Protein AF-A0A5W0WQF1-F1 (afdb_monomer_lite)

Radius of gyration: 16.76 Å; chains: 1; bounding box: 36×24×62 Å

pLDDT: mean 84.96, std 12.38, range [36.88, 96.56]

Foldseek 3Di:
DDLVVLVVCLVVLVLQVNLQSLLVVLVVLLVVLCVLVVQDDDPPDAQLRSVVSCCVVVLDPCVCSVVSVVLSCSSVDRPDDDDDPDDDPVVVVVVSVVSSVVSVVSNVSSVVVSVVSVVSSCVVVDDD

Secondary structure (DSSP, 8-state):
---HHHHHHHHTT-HHHHHHHHHHHHHHHHHHHHHHHT----TT--HHHHHHHHHHTTSS-GGGHHHHHHHHHHHTS--SPPPPTT--HHHHHHHHHHHHHHHHHHHHHHHHHHHHHHHHHHHTT---

Structure (mmCIF, N/CA/C/O backbone):
data_AF-A0A5W0WQF1-F1
#
_entry.id   AF-A0A5W0WQF1-F1
#
loop_
_atom_site.group_PDB
_atom_site.id
_atom_site.type_symbol
_atom_site.label_atom_id
_atom_site.label_alt_id
_atom_site.label_comp_id
_atom_site.label_asym_id
_atom_site.label_entity_id
_atom_site.label_seq_id
_atom_site.pdbx_PDB_ins_code
_atom_site.Cartn_x
_atom_site.Cartn_y
_atom_site.Cartn_z
_atom_site.occupancy
_atom_site.B_iso_or_equiv
_atom_site.auth_seq_id
_atom_site.auth_comp_id
_atom_site.auth_asym_id
_atom_site.auth_atom_id
_atom_site.pdbx_PDB_model_num
ATOM 1 N N . TYR A 1 1 ? 5.884 -8.210 8.061 1.00 63.34 1 TYR A N 1
ATOM 2 C CA . TYR A 1 1 ? 5.605 -7.690 6.706 1.00 63.34 1 TYR A CA 1
ATOM 3 C C . TYR A 1 1 ? 6.956 -7.580 6.040 1.00 63.34 1 TYR A C 1
ATOM 5 O O . TYR A 1 1 ? 7.859 -7.070 6.690 1.00 63.34 1 TYR A O 1
ATOM 13 N N . ASP A 1 2 ? 7.114 -8.156 4.852 1.00 79.69 2 ASP A N 1
ATOM 14 C CA . ASP A 1 2 ? 8.413 -8.301 4.195 1.00 79.69 2 ASP A CA 1
ATOM 15 C C . ASP A 1 2 ? 8.337 -7.706 2.781 1.00 79.69 2 ASP A C 1
ATOM 17 O O . ASP A 1 2 ? 7.477 -8.104 2.001 1.00 79.69 2 ASP A O 1
ATOM 21 N N . LEU A 1 3 ? 9.187 -6.717 2.491 1.00 87.56 3 LEU A N 1
ATOM 22 C CA . LEU A 1 3 ? 9.328 -6.080 1.176 1.00 87.56 3 LEU A CA 1
ATOM 23 C C . LEU A 1 3 ? 10.574 -6.588 0.423 1.00 87.56 3 LEU A C 1
ATOM 25 O O . LEU A 1 3 ? 10.940 -6.017 -0.603 1.00 87.56 3 LEU A O 1
ATOM 29 N N . MET A 1 4 ? 11.224 -7.660 0.889 1.00 85.50 4 MET A N 1
ATOM 30 C CA . MET A 1 4 ? 12.433 -8.216 0.272 1.00 85.50 4 MET A CA 1
ATOM 31 C C . MET A 1 4 ? 12.239 -8.572 -1.204 1.00 85.50 4 MET A C 1
ATOM 33 O O . MET A 1 4 ? 13.157 -8.393 -2.002 1.00 85.50 4 MET A O 1
ATOM 37 N N . GLU A 1 5 ? 11.048 -9.020 -1.606 1.00 82.12 5 GLU A N 1
ATOM 38 C CA . GLU A 1 5 ? 10.753 -9.265 -3.021 1.00 82.12 5 GLU A CA 1
ATOM 39 C C . GLU A 1 5 ? 10.753 -7.966 -3.835 1.00 82.12 5 GLU A C 1
ATOM 41 O O . GLU A 1 5 ? 11.417 -7.904 -4.869 1.00 82.12 5 GLU A O 1
ATOM 46 N N . ALA A 1 6 ? 10.115 -6.898 -3.345 1.00 76.62 6 ALA A N 1
ATOM 47 C CA . ALA A 1 6 ? 10.154 -5.583 -3.986 1.00 76.62 6 ALA A CA 1
ATOM 48 C C . ALA A 1 6 ? 11.591 -5.033 -4.070 1.00 76.62 6 ALA A C 1
ATOM 50 O O . ALA A 1 6 ? 11.990 -4.498 -5.104 1.00 76.62 6 ALA A O 1
ATOM 51 N N . TYR A 1 7 ? 12.397 -5.228 -3.022 1.00 78.88 7 TYR A N 1
ATOM 52 C CA . TYR A 1 7 ? 13.814 -4.860 -3.016 1.00 78.88 7 TYR A CA 1
ATOM 53 C C . TYR A 1 7 ? 14.621 -5.634 -4.070 1.00 78.88 7 TYR A C 1
ATOM 55 O O . TYR A 1 7 ? 15.373 -5.045 -4.845 1.00 78.88 7 TYR A 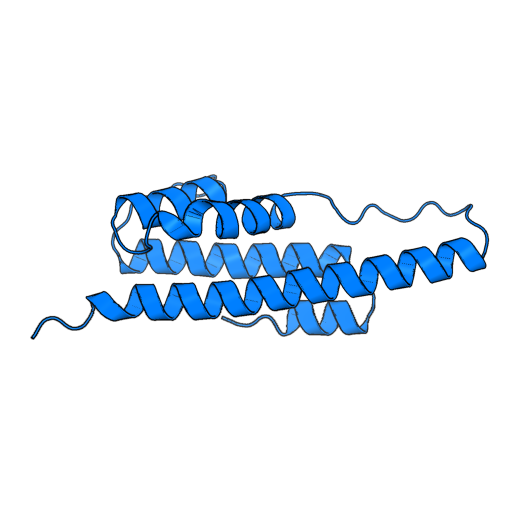O 1
ATOM 63 N N . ASN A 1 8 ? 14.422 -6.949 -4.174 1.00 80.31 8 ASN A N 1
ATOM 64 C CA . ASN A 1 8 ? 15.082 -7.760 -5.198 1.00 80.31 8 ASN A CA 1
ATOM 65 C C . ASN A 1 8 ? 14.698 -7.305 -6.618 1.00 80.31 8 ASN A C 1
ATOM 67 O O . ASN A 1 8 ? 15.550 -7.273 -7.504 1.00 80.31 8 ASN A O 1
ATOM 71 N N . ARG A 1 9 ? 13.436 -6.912 -6.839 1.00 80.19 9 ARG A N 1
ATOM 72 C CA . ARG A 1 9 ? 12.967 -6.373 -8.129 1.00 80.19 9 ARG A CA 1
ATOM 73 C C . ARG A 1 9 ? 13.605 -5.029 -8.471 1.00 80.19 9 ARG A C 1
ATOM 75 O O . ARG A 1 9 ? 13.955 -4.827 -9.632 1.00 80.19 9 ARG A O 1
ATOM 82 N N . LEU A 1 10 ? 13.828 -4.160 -7.480 1.00 77.75 10 LEU A N 1
ATOM 83 C CA . LEU A 1 10 ? 14.592 -2.920 -7.665 1.00 77.75 10 LEU A CA 1
ATOM 84 C C . LEU A 1 10 ? 16.002 -3.215 -8.179 1.00 77.75 10 LEU A C 1
ATOM 86 O O . LEU A 1 10 ? 16.414 -2.643 -9.182 1.00 77.75 10 LEU A O 1
ATOM 90 N N . MET A 1 11 ? 16.702 -4.166 -7.553 1.00 78.19 11 MET A N 1
ATOM 91 C CA . MET A 1 11 ? 18.062 -4.550 -7.954 1.00 78.19 11 MET A CA 1
ATOM 92 C C . MET A 1 11 ? 18.141 -5.121 -9.380 1.00 78.19 11 MET A C 1
ATOM 94 O O . MET A 1 11 ? 19.197 -5.071 -10.007 1.00 78.19 11 MET A O 1
ATOM 98 N N . LEU A 1 12 ? 17.032 -5.657 -9.900 1.00 81.38 12 LEU A N 1
ATOM 99 C CA . LEU A 1 12 ? 16.917 -6.205 -11.254 1.00 81.38 12 LEU A CA 1
ATOM 100 C C . LEU A 1 12 ? 16.343 -5.208 -12.277 1.00 81.38 12 LEU A C 1
ATOM 102 O O . LEU A 1 12 ? 16.135 -5.585 -13.429 1.00 81.38 12 LEU A O 1
ATOM 106 N N . ASN A 1 13 ? 16.096 -3.952 -11.887 1.00 78.44 13 ASN A N 1
ATOM 107 C CA . ASN A 1 13 ? 15.421 -2.928 -12.696 1.00 78.44 13 ASN A CA 1
ATOM 108 C C . ASN A 1 13 ? 14.009 -3.325 -13.176 1.00 78.44 13 ASN A C 1
ATOM 110 O O . ASN A 1 13 ? 13.514 -2.832 -14.190 1.00 78.44 13 ASN A O 1
ATOM 114 N N . ASP A 1 14 ? 13.340 -4.213 -12.441 1.00 81.88 14 ASP A N 1
ATOM 115 C CA . ASP A 1 14 ? 11.992 -4.700 -12.742 1.00 81.88 14 ASP A CA 1
ATOM 116 C C . ASP A 1 14 ? 10.941 -3.816 -12.047 1.00 81.88 14 ASP A C 1
ATOM 118 O O . ASP A 1 14 ? 10.226 -4.228 -11.131 1.00 81.88 14 ASP A O 1
ATOM 122 N N . PHE A 1 15 ? 10.903 -2.539 -12.439 1.00 83.06 15 PHE A N 1
ATOM 123 C CA . PHE A 1 15 ? 10.173 -1.487 -11.717 1.00 83.06 15 PHE A CA 1
ATOM 124 C C . PHE A 1 15 ? 8.653 -1.690 -11.691 1.00 83.06 15 PHE A C 1
ATOM 126 O O . PHE A 1 15 ? 8.003 -1.358 -10.700 1.00 83.06 15 PHE A O 1
ATOM 133 N N . ALA A 1 16 ? 8.082 -2.288 -12.741 1.00 78.88 16 ALA A N 1
ATOM 134 C CA . ALA A 1 16 ? 6.663 -2.639 -12.765 1.00 78.88 16 ALA A CA 1
ATOM 135 C C . ALA A 1 16 ? 6.323 -3.664 -11.669 1.00 78.88 16 ALA A C 1
ATOM 137 O O . ALA A 1 16 ? 5.317 -3.518 -10.970 1.00 78.88 16 ALA A O 1
ATOM 138 N N . CYS A 1 17 ? 7.195 -4.655 -11.453 1.00 85.81 17 CYS A N 1
ATOM 139 C CA . CYS A 1 17 ? 7.027 -5.606 -10.361 1.00 85.81 17 CYS A CA 1
ATOM 140 C C . CYS A 1 17 ? 7.229 -4.954 -8.988 1.00 85.81 17 CYS A C 1
ATOM 142 O O . CYS A 1 17 ? 6.512 -5.310 -8.060 1.00 85.81 17 CYS A O 1
ATOM 144 N N . VAL A 1 18 ? 8.121 -3.965 -8.843 1.00 87.19 18 VAL A N 1
ATOM 145 C CA . VAL A 1 18 ? 8.314 -3.252 -7.560 1.00 87.19 18 VAL A CA 1
ATOM 146 C C . VAL A 1 18 ? 7.002 -2.664 -7.041 1.00 87.19 18 VAL A C 1
ATOM 148 O O . VAL A 1 18 ? 6.657 -2.880 -5.880 1.00 87.19 18 VAL A O 1
ATOM 151 N N . VAL A 1 19 ? 6.250 -1.954 -7.889 1.00 89.19 19 VAL A N 1
ATOM 152 C CA . VAL A 1 19 ? 4.970 -1.336 -7.490 1.00 89.19 19 VAL A CA 1
ATOM 153 C C . VAL A 1 19 ? 3.946 -2.402 -7.123 1.00 89.19 19 VAL A C 1
ATOM 155 O O . VAL A 1 19 ? 3.269 -2.272 -6.106 1.00 89.19 19 VAL A O 1
ATOM 158 N N . LYS A 1 20 ? 3.876 -3.484 -7.906 1.00 90.06 20 LYS A N 1
ATOM 159 C CA . LYS A 1 20 ? 2.958 -4.599 -7.659 1.00 90.06 20 LYS A CA 1
ATOM 160 C C . LYS A 1 20 ? 3.224 -5.278 -6.313 1.00 90.06 20 LYS A C 1
ATOM 162 O O . LYS A 1 20 ? 2.278 -5.513 -5.561 1.00 90.06 20 LYS A O 1
ATOM 167 N N . GLU A 1 21 ? 4.487 -5.550 -5.992 1.00 92.44 21 GLU A N 1
ATOM 168 C CA . GLU A 1 21 ? 4.855 -6.159 -4.710 1.00 92.44 21 GLU A CA 1
ATOM 169 C C . GLU A 1 21 ? 4.627 -5.190 -3.542 1.00 92.44 21 GLU A C 1
ATOM 171 O O . GLU A 1 21 ? 4.068 -5.574 -2.513 1.00 92.44 21 GLU A O 1
ATOM 176 N N . CYS A 1 22 ? 4.955 -3.903 -3.712 1.00 94.38 22 CYS A N 1
ATOM 177 C CA . CYS A 1 22 ? 4.645 -2.875 -2.715 1.00 94.38 22 CYS A CA 1
ATOM 178 C C . CYS A 1 22 ? 3.136 -2.793 -2.445 1.00 94.38 22 CYS A C 1
ATOM 180 O O . CYS A 1 22 ? 2.723 -2.783 -1.286 1.00 94.38 22 CYS A O 1
ATOM 182 N N . HIS A 1 23 ? 2.308 -2.801 -3.494 1.00 94.62 23 HIS A N 1
ATOM 183 C CA . HIS A 1 23 ? 0.852 -2.830 -3.380 1.00 94.62 23 HIS A CA 1
ATOM 184 C C . HIS A 1 23 ? 0.374 -4.067 -2.609 1.00 94.62 23 HIS A C 1
ATOM 186 O O . HIS A 1 23 ? -0.403 -3.937 -1.661 1.00 94.62 23 HIS A O 1
ATOM 192 N N . ALA A 1 24 ? 0.846 -5.262 -2.978 1.00 94.12 24 ALA A N 1
ATOM 193 C CA . ALA A 1 24 ? 0.429 -6.514 -2.351 1.00 94.12 24 ALA A CA 1
ATOM 194 C C . ALA A 1 24 ? 0.746 -6.539 -0.848 1.00 94.12 24 ALA A C 1
ATOM 196 O O . ALA A 1 24 ? -0.125 -6.845 -0.026 1.00 94.12 24 ALA A O 1
ATOM 197 N N . VAL A 1 25 ? 1.969 -6.154 -0.474 1.00 95.81 25 VAL A N 1
ATOM 198 C CA . VAL A 1 25 ? 2.395 -6.111 0.929 1.00 95.81 25 VAL A CA 1
ATOM 199 C C . VAL A 1 25 ? 1.642 -5.023 1.692 1.00 95.81 25 VAL A C 1
ATOM 201 O O . VAL A 1 25 ? 1.131 -5.292 2.782 1.00 95.81 25 VAL A O 1
ATOM 204 N N . PHE A 1 26 ? 1.513 -3.820 1.126 1.00 96.25 26 PHE A N 1
ATOM 205 C CA . PHE A 1 26 ? 0.789 -2.716 1.757 1.00 96.25 26 PHE A CA 1
ATOM 206 C C . PHE A 1 26 ? -0.676 -3.082 2.016 1.00 96.25 26 PHE A C 1
ATOM 208 O O . PHE A 1 26 ? -1.161 -2.938 3.139 1.00 96.25 26 PHE A O 1
ATOM 215 N N . ARG A 1 27 ? -1.355 -3.657 1.016 1.00 96.44 27 ARG A N 1
ATOM 216 C CA . ARG A 1 27 ? -2.722 -4.170 1.149 1.00 96.44 27 ARG A CA 1
ATOM 217 C C . ARG A 1 27 ? -2.819 -5.205 2.263 1.00 96.44 27 ARG A C 1
ATOM 219 O O . ARG A 1 27 ? -3.665 -5.069 3.140 1.00 96.44 27 ARG A O 1
ATOM 226 N N . SER A 1 28 ? -1.938 -6.208 2.260 1.00 95.88 28 SER A N 1
ATOM 227 C CA . SER A 1 28 ? -1.925 -7.263 3.282 1.00 95.88 28 SER A CA 1
ATOM 228 C C . SER A 1 28 ? -1.813 -6.691 4.698 1.00 95.88 28 SER A C 1
ATOM 230 O O . SER A 1 28 ? -2.508 -7.147 5.605 1.00 95.88 28 SER A O 1
ATOM 232 N N . VAL A 1 29 ? -0.981 -5.662 4.893 1.00 95.44 29 VAL A N 1
ATOM 233 C CA . VAL A 1 29 ? -0.849 -4.966 6.182 1.00 95.44 29 VAL A CA 1
ATOM 234 C C . VAL A 1 29 ? -2.153 -4.281 6.577 1.00 95.44 29 VAL A C 1
ATOM 236 O O . VAL A 1 29 ? -2.601 -4.464 7.709 1.00 95.44 29 VAL A O 1
ATOM 239 N N . LEU A 1 30 ? -2.790 -3.540 5.665 1.00 95.31 30 LEU A N 1
ATOM 240 C CA . LEU A 1 30 ? -4.068 -2.885 5.952 1.00 95.31 30 LEU A CA 1
ATOM 241 C C . LEU A 1 30 ? -5.141 -3.894 6.355 1.00 95.31 30 LEU A C 1
ATOM 243 O O . LEU A 1 30 ? -5.804 -3.679 7.369 1.00 95.31 30 LEU A O 1
ATOM 247 N N . LEU A 1 31 ? -5.284 -4.998 5.618 1.00 95.69 31 LEU A N 1
ATOM 248 C CA . LEU A 1 31 ? -6.264 -6.041 5.937 1.00 95.69 31 LEU A CA 1
ATOM 249 C C . LEU A 1 31 ? -6.009 -6.642 7.322 1.00 95.69 31 LEU A C 1
ATOM 251 O O . LEU A 1 31 ? -6.924 -6.749 8.134 1.00 95.69 31 LEU A O 1
ATOM 255 N N . ARG A 1 32 ? -4.745 -6.919 7.648 1.00 94.94 32 ARG A N 1
ATOM 256 C CA . ARG A 1 32 ? -4.364 -7.461 8.957 1.00 94.94 32 ARG A CA 1
ATOM 257 C C . ARG A 1 32 ? -4.681 -6.496 10.106 1.00 94.94 32 ARG A C 1
ATOM 259 O O . ARG A 1 32 ? -5.064 -6.929 11.191 1.00 94.94 32 ARG A O 1
ATOM 266 N N . ILE A 1 33 ? -4.537 -5.186 9.885 1.00 94.56 33 ILE A N 1
ATOM 267 C CA . ILE A 1 33 ? -4.946 -4.163 10.860 1.00 94.56 33 ILE A CA 1
ATOM 268 C C . ILE A 1 33 ? -6.469 -4.163 11.022 1.00 94.56 33 ILE A C 1
ATOM 270 O O . ILE A 1 33 ? -6.948 -4.120 12.155 1.00 94.56 33 ILE A O 1
ATOM 274 N N . HIS A 1 34 ? -7.224 -4.246 9.924 1.00 95.50 34 HIS A N 1
ATOM 275 C CA . HIS A 1 34 ? -8.685 -4.313 9.978 1.00 95.50 34 HIS A CA 1
ATOM 276 C C . HIS A 1 34 ? -9.163 -5.526 10.775 1.00 95.50 34 HIS A C 1
ATOM 278 O O . HIS A 1 34 ? -9.972 -5.372 11.688 1.00 95.50 34 HIS A O 1
ATOM 284 N N . GLU A 1 35 ? -8.607 -6.705 10.494 1.00 94.50 35 GLU A N 1
ATOM 285 C CA . GLU A 1 35 ? -8.893 -7.943 11.226 1.00 94.50 35 GLU A CA 1
ATOM 286 C C . GLU A 1 35 ? -8.598 -7.788 12.718 1.00 94.50 35 GLU A C 1
ATOM 288 O O . GLU A 1 35 ? -9.457 -8.058 13.557 1.00 94.50 35 GLU A O 1
ATOM 293 N N . ARG A 1 36 ? -7.409 -7.277 13.062 1.00 93.06 36 ARG A N 1
ATOM 294 C CA . ARG A 1 36 ? -6.990 -7.083 14.457 1.00 93.06 36 ARG A CA 1
ATOM 295 C C . ARG A 1 36 ? -7.873 -6.088 15.213 1.00 93.06 36 ARG A C 1
ATOM 297 O O . ARG A 1 36 ? -8.083 -6.255 16.410 1.00 93.06 36 ARG A O 1
ATOM 304 N N . LYS A 1 37 ? -8.352 -5.040 14.542 1.00 91.69 37 LYS A N 1
ATOM 305 C CA . LYS A 1 37 ? -9.175 -3.974 15.137 1.00 91.69 3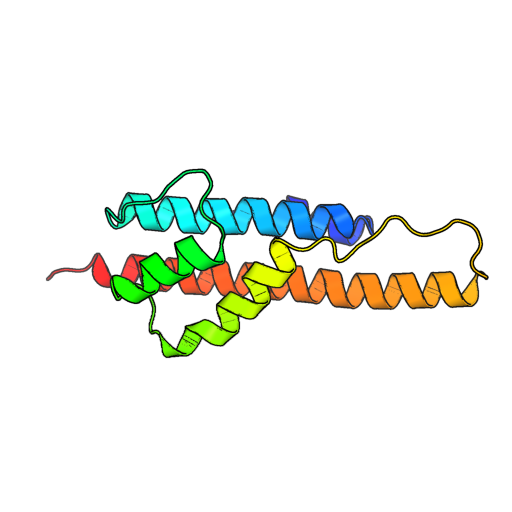7 LYS A CA 1
ATOM 306 C C . LYS A 1 37 ? -10.681 -4.239 15.022 1.00 91.69 37 LYS A C 1
ATOM 308 O O . LYS A 1 37 ? -11.465 -3.415 15.482 1.00 91.69 37 LYS A O 1
ATOM 313 N N . GLY A 1 38 ? -11.095 -5.351 14.409 1.00 93.88 38 GLY A N 1
ATOM 314 C CA . GLY A 1 38 ? -12.507 -5.663 14.170 1.00 93.88 38 GLY A CA 1
ATOM 315 C C . GLY A 1 38 ? -13.204 -4.662 13.239 1.00 93.88 38 GLY A C 1
ATOM 316 O O . GLY A 1 38 ? -14.395 -4.393 13.396 1.00 93.88 38 GLY A O 1
ATOM 317 N N . ILE A 1 39 ? -12.468 -4.068 12.297 1.00 95.25 39 ILE A N 1
ATOM 318 C CA . ILE A 1 39 ? -12.996 -3.100 11.331 1.00 95.25 39 ILE A CA 1
ATOM 319 C C . ILE A 1 39 ? -13.464 -3.866 10.097 1.00 95.25 39 ILE A C 1
ATOM 321 O O . ILE A 1 39 ? -12.683 -4.566 9.461 1.00 95.25 39 ILE A O 1
ATOM 325 N N . VAL A 1 40 ? -14.743 -3.724 9.752 1.00 94.88 40 VAL A N 1
ATOM 326 C CA . VAL A 1 40 ? -15.329 -4.368 8.569 1.00 94.88 40 VAL A CA 1
ATOM 327 C C . VAL A 1 40 ? -14.705 -3.803 7.291 1.00 94.88 40 VAL A C 1
ATOM 329 O O . VAL A 1 40 ? -14.556 -2.589 7.161 1.00 94.88 40 VAL A O 1
ATOM 332 N N . TYR A 1 41 ? -14.371 -4.692 6.356 1.00 96.00 41 TYR A N 1
ATOM 333 C CA . TYR A 1 41 ? -13.885 -4.372 5.015 1.00 96.00 41 TYR A CA 1
ATOM 334 C C . TYR A 1 41 ? -14.417 -5.387 3.995 1.00 96.00 41 TYR A C 1
ATOM 336 O O . TYR A 1 41 ? -14.841 -6.484 4.369 1.00 96.00 41 TYR A O 1
ATOM 344 N N . HIS A 1 42 ? -14.365 -5.034 2.712 1.00 94.19 42 HIS A N 1
ATOM 345 C CA . HIS A 1 42 ? -14.615 -5.940 1.594 1.00 94.19 42 HIS A CA 1
ATOM 346 C C . HIS A 1 42 ? -13.316 -6.303 0.873 1.00 94.19 42 HIS A C 1
ATOM 348 O O . HIS A 1 42 ? -12.400 -5.491 0.746 1.00 94.19 42 HIS A O 1
ATOM 354 N N . GLU A 1 43 ? -13.237 -7.521 0.334 1.00 89.12 43 GLU A N 1
ATOM 355 C CA . GLU A 1 43 ? -12.047 -7.991 -0.391 1.00 89.12 43 GLU A CA 1
ATOM 356 C C . GLU A 1 43 ? -11.716 -7.143 -1.626 1.00 89.12 43 GLU A C 1
ATOM 358 O O . GLU A 1 43 ? -10.557 -7.097 -2.036 1.00 89.12 43 GLU A O 1
ATOM 363 N N . GLN A 1 44 ? -12.709 -6.462 -2.204 1.00 92.81 44 GLN A N 1
ATOM 364 C CA . GLN A 1 44 ? -12.563 -5.583 -3.367 1.00 92.81 44 GLN A CA 1
ATOM 365 C C . GLN A 1 44 ? -12.325 -4.111 -2.993 1.00 92.81 44 GLN A C 1
ATOM 367 O O . GLN A 1 44 ? -12.169 -3.287 -3.893 1.00 92.81 44 GLN A O 1
ATOM 372 N N . ASP A 1 45 ? -12.281 -3.761 -1.702 1.00 95.62 45 ASP A N 1
ATOM 373 C CA . ASP A 1 45 ? -12.053 -2.375 -1.281 1.00 95.62 45 ASP A CA 1
ATOM 374 C C . ASP A 1 45 ? -10.692 -1.880 -1.770 1.00 95.62 45 ASP A C 1
ATOM 376 O O . ASP A 1 45 ? -9.691 -2.589 -1.653 1.00 95.62 45 ASP A O 1
ATOM 380 N N . SER A 1 46 ? -10.629 -0.653 -2.285 1.00 96.12 46 SER A N 1
ATOM 381 C CA . SER A 1 46 ? -9.358 -0.017 -2.642 1.00 96.12 46 SER A CA 1
ATOM 382 C C . SER A 1 46 ? -8.518 0.285 -1.399 1.00 96.12 46 SER A C 1
ATOM 384 O O . SER A 1 46 ? -9.030 0.376 -0.278 1.00 96.12 46 SER A O 1
ATOM 386 N N . LEU A 1 47 ? -7.217 0.498 -1.588 1.00 96.56 47 LEU A N 1
ATOM 387 C CA . LEU A 1 47 ? -6.302 0.951 -0.540 1.00 96.56 47 LEU A CA 1
ATOM 388 C C . LEU A 1 47 ? -6.808 2.234 0.135 1.00 96.56 47 LEU A C 1
ATOM 390 O O . LEU A 1 47 ? -6.735 2.358 1.358 1.00 96.56 47 LEU A O 1
ATOM 394 N N . ASN A 1 48 ? -7.388 3.155 -0.640 1.00 95.19 48 ASN A N 1
ATOM 395 C CA . ASN A 1 48 ? -7.982 4.386 -0.119 1.00 95.19 48 ASN A CA 1
ATOM 396 C C . ASN A 1 48 ? -9.200 4.125 0.774 1.00 95.19 48 ASN A C 1
ATOM 398 O O . ASN A 1 48 ? -9.331 4.756 1.826 1.00 95.19 48 ASN A O 1
ATOM 402 N N . THR A 1 49 ? -10.081 3.199 0.389 1.00 95.81 49 THR A N 1
ATOM 403 C CA . THR A 1 49 ? -11.244 2.824 1.205 1.00 95.81 49 THR A CA 1
ATOM 404 C C . THR A 1 49 ? -10.794 2.183 2.513 1.00 95.81 49 THR A C 1
ATOM 406 O O . THR A 1 49 ? -11.205 2.624 3.586 1.00 95.81 49 THR A O 1
ATOM 409 N N . LEU A 1 50 ? -9.872 1.217 2.441 1.00 96.56 50 LEU A N 1
ATOM 410 C CA . LEU A 1 50 ? -9.281 0.580 3.620 1.00 96.56 50 LEU A CA 1
ATOM 411 C C . LEU A 1 50 ? -8.649 1.625 4.552 1.00 96.56 50 LEU A C 1
ATOM 413 O O . LEU A 1 50 ? -8.904 1.640 5.753 1.00 96.56 50 LEU A O 1
ATOM 417 N N . MET A 1 51 ? -7.867 2.558 4.012 1.00 95.44 51 MET A N 1
ATOM 418 C CA . MET A 1 51 ? -7.248 3.619 4.805 1.00 95.44 51 MET A CA 1
ATOM 419 C C . MET A 1 51 ? -8.283 4.538 5.470 1.00 95.44 51 MET A C 1
ATOM 421 O O . MET A 1 51 ? -8.155 4.888 6.645 1.00 95.44 51 MET A O 1
ATOM 425 N N . THR A 1 52 ? -9.328 4.908 4.730 1.00 94.69 52 THR A N 1
ATOM 426 C CA . THR A 1 52 ? -10.416 5.760 5.226 1.00 94.69 52 THR A CA 1
ATOM 427 C C . THR A 1 52 ? -11.148 5.096 6.388 1.00 94.69 52 THR A C 1
ATOM 429 O O . THR A 1 52 ? -11.445 5.756 7.383 1.00 94.69 52 THR A O 1
ATOM 432 N N . ASN A 1 53 ? -11.369 3.782 6.315 1.00 94.75 53 ASN A N 1
ATOM 433 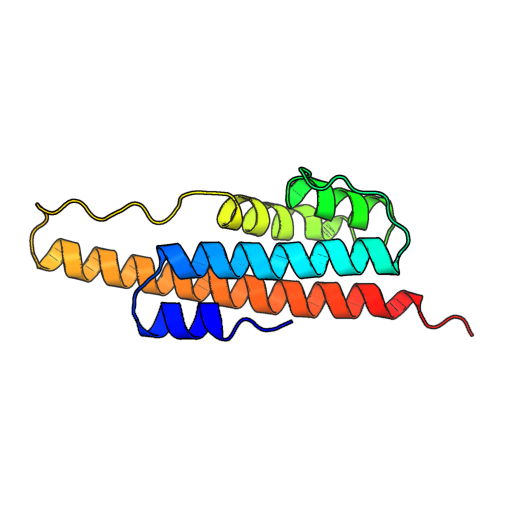C CA . ASN A 1 53 ? -11.974 3.010 7.397 1.00 94.75 53 ASN A CA 1
ATOM 434 C C . ASN A 1 53 ? -11.114 3.040 8.671 1.00 94.75 53 ASN A C 1
ATOM 436 O O . ASN A 1 53 ? -11.651 3.232 9.764 1.00 94.75 53 ASN A O 1
ATOM 440 N N . LEU A 1 54 ? -9.785 2.923 8.545 1.00 93.56 54 LEU A N 1
ATOM 441 C CA . LEU A 1 54 ? -8.865 3.062 9.683 1.00 93.56 54 LEU A CA 1
ATOM 442 C C . LEU A 1 54 ? -8.951 4.455 10.323 1.00 93.56 54 LEU A C 1
ATOM 444 O O . LEU A 1 54 ? -8.963 4.568 11.550 1.00 93.56 54 LEU A O 1
ATOM 448 N N . MET A 1 55 ? -9.055 5.509 9.510 1.00 93.50 55 MET A N 1
ATOM 449 C CA . MET A 1 55 ? -9.192 6.888 9.996 1.00 93.50 55 MET A CA 1
ATOM 450 C C . MET A 1 55 ? -10.538 7.131 10.679 1.00 93.50 55 MET A C 1
ATOM 452 O O . MET A 1 55 ? -10.587 7.701 11.767 1.00 93.50 55 MET A O 1
ATOM 456 N N . ALA A 1 56 ? -11.632 6.644 10.091 1.00 93.19 56 ALA A N 1
ATOM 457 C CA . ALA A 1 56 ? -12.974 6.760 10.658 1.00 93.19 56 ALA A CA 1
ATOM 458 C C . ALA A 1 56 ? -13.100 6.058 12.021 1.00 93.19 56 ALA A C 1
ATOM 460 O O . ALA A 1 56 ? -13.905 6.457 12.861 1.00 93.19 56 ALA A O 1
ATOM 461 N N . ARG A 1 57 ? -12.294 5.017 12.249 1.00 92.56 57 ARG A N 1
ATOM 462 C CA . ARG A 1 57 ? -12.225 4.267 13.510 1.00 92.56 57 ARG A CA 1
ATOM 463 C C . ARG A 1 57 ? -11.181 4.804 14.488 1.00 92.56 57 ARG A C 1
ATOM 465 O O . ARG A 1 57 ? -11.017 4.221 15.553 1.00 92.56 57 ARG A O 1
ATOM 472 N N . GLY A 1 58 ? -10.497 5.895 14.146 1.00 90.44 58 GLY A N 1
ATOM 473 C CA . GLY A 1 58 ? -9.518 6.544 15.016 1.00 90.44 58 GLY A CA 1
ATOM 474 C C . GLY A 1 58 ? -8.179 5.814 15.139 1.00 90.44 58 GLY A C 1
ATOM 475 O O . GLY A 1 58 ? -7.342 6.255 15.915 1.00 90.44 58 GLY A O 1
ATOM 476 N N . VAL A 1 59 ? -7.937 4.753 14.357 1.00 90.75 59 VAL A N 1
ATOM 477 C CA . VAL A 1 59 ? -6.645 4.034 14.349 1.00 90.75 59 VAL A CA 1
ATOM 478 C C . VAL A 1 59 ? -5.535 4.928 13.790 1.00 90.75 59 VAL A C 1
ATOM 480 O O . VAL A 1 59 ? -4.372 4.816 14.169 1.00 90.75 59 VAL A O 1
ATOM 483 N N . ILE A 1 60 ? -5.887 5.828 12.869 1.00 90.06 60 ILE A N 1
ATOM 484 C CA . ILE A 1 60 ? -4.971 6.795 12.263 1.00 90.06 60 ILE A CA 1
ATOM 485 C C . ILE A 1 60 ? -5.625 8.170 12.295 1.00 90.06 60 ILE A C 1
ATOM 487 O O . ILE A 1 60 ? -6.798 8.319 11.962 1.00 90.06 60 ILE A O 1
ATOM 491 N N . SER A 1 61 ? -4.845 9.194 12.636 1.00 88.56 61 SER A N 1
ATOM 492 C CA . SER A 1 61 ? -5.297 10.583 12.558 1.00 88.56 61 SER A CA 1
ATOM 493 C C . SER A 1 61 ? -5.628 10.981 11.113 1.00 88.56 61 SER A C 1
ATOM 495 O O . SER A 1 61 ? -4.852 10.738 10.184 1.00 88.56 61 SER A O 1
ATOM 497 N N . ALA A 1 62 ? -6.763 11.657 10.927 1.00 88.56 62 ALA A N 1
ATOM 498 C CA . ALA A 1 62 ? -7.211 12.149 9.624 1.00 88.56 62 ALA A CA 1
ATOM 499 C C . ALA A 1 62 ? -6.225 13.143 8.977 1.00 88.56 62 ALA A C 1
ATOM 501 O O . ALA A 1 62 ? -6.235 13.325 7.761 1.00 88.56 62 ALA A O 1
ATOM 502 N N . GLU A 1 63 ? -5.318 13.747 9.754 1.00 89.06 63 GLU A N 1
ATOM 503 C CA . GLU A 1 63 ? -4.275 14.638 9.230 1.00 89.06 63 GLU A CA 1
ATOM 504 C C . GLU A 1 63 ? -3.340 13.937 8.228 1.00 89.06 63 GLU A C 1
ATOM 506 O O . GLU A 1 63 ? -2.772 14.582 7.346 1.00 89.06 63 GLU A O 1
ATOM 511 N N . TYR A 1 64 ? -3.209 12.608 8.317 1.00 86.62 64 TYR A N 1
ATOM 512 C CA . TYR A 1 64 ? -2.375 11.816 7.414 1.00 86.62 64 TYR A CA 1
ATOM 513 C C . TYR A 1 64 ? -3.088 11.410 6.116 1.00 86.62 64 TYR A C 1
ATOM 515 O O . TYR A 1 64 ? -2.447 10.812 5.250 1.00 86.62 64 TYR A O 1
ATOM 523 N N . ALA A 1 65 ? -4.372 11.754 5.940 1.00 85.50 65 ALA A N 1
ATOM 524 C CA . ALA A 1 65 ? -5.180 11.346 4.786 1.00 85.50 65 ALA A CA 1
ATOM 525 C C . ALA A 1 65 ? -4.498 11.637 3.447 1.00 85.50 65 ALA A C 1
ATOM 527 O O . ALA A 1 65 ? -4.320 10.739 2.628 1.00 85.50 65 ALA A O 1
ATOM 528 N N . HIS A 1 66 ? -4.021 12.867 3.256 1.00 85.75 66 HIS A N 1
ATOM 529 C CA . HIS A 1 66 ? -3.367 13.282 2.015 1.00 85.75 66 HIS A CA 1
ATOM 530 C C . HIS A 1 66 ? -2.081 12.490 1.708 1.00 85.75 66 HIS A C 1
ATOM 532 O O . HIS A 1 66 ? -1.791 12.226 0.542 1.00 85.75 66 HIS A O 1
ATOM 538 N N . LYS A 1 67 ? -1.327 12.069 2.736 1.00 84.62 67 LYS A N 1
ATOM 539 C CA . LYS A 1 67 ? -0.080 11.303 2.562 1.00 84.62 67 LYS A CA 1
ATOM 540 C C . LYS A 1 67 ? -0.366 9.879 2.097 1.00 84.62 67 LYS A C 1
ATOM 542 O O . LYS A 1 67 ? 0.277 9.390 1.172 1.00 84.62 67 LYS A O 1
ATOM 547 N N . PHE A 1 68 ? -1.353 9.230 2.712 1.00 90.50 68 PHE A N 1
ATOM 548 C CA . PHE A 1 68 ? -1.738 7.872 2.335 1.00 90.50 68 PHE A CA 1
ATOM 549 C C . PHE A 1 68 ? -2.525 7.817 1.032 1.00 90.50 68 PHE A C 1
ATOM 551 O O . PHE A 1 68 ? -2.387 6.844 0.298 1.00 90.50 68 PHE A O 1
ATOM 558 N N . HIS A 1 69 ? -3.291 8.859 0.713 1.00 90.62 69 HIS A N 1
ATOM 559 C CA . HIS A 1 69 ? -4.003 8.953 -0.556 1.00 90.62 69 HIS A CA 1
ATOM 560 C C . HIS A 1 69 ? -3.036 9.000 -1.744 1.00 90.62 69 HIS A C 1
ATOM 562 O O . HIS A 1 69 ? -3.235 8.306 -2.737 1.00 90.62 69 HIS A O 1
ATOM 568 N N . PHE A 1 70 ? -1.943 9.766 -1.629 1.00 90.19 70 PHE A N 1
ATOM 569 C CA . PHE A 1 70 ? -0.894 9.776 -2.650 1.00 90.19 70 PHE A CA 1
ATOM 570 C C . PHE A 1 70 ? -0.301 8.379 -2.869 1.00 90.19 70 PHE A C 1
ATOM 572 O O . PHE A 1 70 ? -0.299 7.890 -3.997 1.00 90.19 70 PHE A O 1
ATOM 579 N N . LEU A 1 71 ? 0.156 7.722 -1.796 1.00 92.88 71 LEU A N 1
ATOM 580 C CA . LEU A 1 71 ? 0.758 6.391 -1.894 1.00 92.88 71 LEU A CA 1
ATOM 581 C C . LEU A 1 71 ? -0.234 5.354 -2.444 1.00 92.88 71 LEU A C 1
ATOM 583 O O . LEU A 1 71 ? 0.128 4.576 -3.317 1.00 92.88 71 LEU A O 1
ATOM 587 N N . SER A 1 72 ? -1.479 5.362 -1.967 1.00 93.44 72 SER A N 1
ATOM 588 C CA . SER A 1 72 ? -2.519 4.421 -2.403 1.00 93.44 72 SER A CA 1
ATOM 589 C C . SER A 1 72 ? -2.785 4.542 -3.900 1.00 93.44 72 SER A C 1
ATOM 591 O O . SER A 1 72 ? -2.758 3.539 -4.605 1.00 93.44 72 SER A O 1
ATOM 593 N N . ASN A 1 73 ? -2.932 5.772 -4.402 1.00 92.44 73 ASN A N 1
ATOM 594 C CA . ASN A 1 73 ? -3.119 6.014 -5.831 1.00 92.44 73 ASN A CA 1
ATOM 595 C C . ASN A 1 73 ? -1.923 5.542 -6.649 1.00 92.44 73 ASN A C 1
ATOM 597 O O . ASN A 1 73 ? -2.101 4.940 -7.698 1.00 92.44 73 ASN A O 1
ATOM 601 N N . VAL A 1 74 ? -0.710 5.812 -6.165 1.00 90.56 74 VAL A N 1
ATOM 602 C CA . VAL A 1 74 ? 0.524 5.376 -6.819 1.00 90.56 74 VAL A CA 1
ATOM 603 C C . VAL A 1 74 ? 0.567 3.849 -6.924 1.00 90.56 74 VAL A C 1
ATOM 605 O O . VAL A 1 74 ? 0.805 3.325 -8.008 1.00 90.56 74 VAL A O 1
ATOM 608 N N . LEU A 1 75 ? 0.277 3.141 -5.831 1.00 92.25 75 LEU A N 1
ATOM 609 C CA . LEU A 1 75 ? 0.302 1.678 -5.764 1.00 92.25 75 LEU A CA 1
ATOM 610 C C . LEU A 1 75 ? -0.820 0.999 -6.566 1.00 92.25 75 LEU A C 1
ATOM 612 O O . LEU A 1 75 ? -0.634 -0.125 -7.021 1.00 92.25 75 LEU A O 1
ATOM 616 N N . GLU A 1 76 ? -1.964 1.660 -6.749 1.00 92.38 76 GLU A N 1
ATOM 617 C CA . GLU A 1 76 ? -3.086 1.166 -7.566 1.00 92.38 76 GLU A CA 1
ATOM 618 C C . GLU A 1 76 ? -3.017 1.625 -9.033 1.00 92.38 76 GLU A C 1
ATOM 620 O O . GLU A 1 76 ? -3.885 1.274 -9.833 1.00 92.38 76 GLU A O 1
ATOM 625 N N . SER A 1 77 ? -1.997 2.404 -9.406 1.00 87.00 77 SER A N 1
ATOM 626 C CA . SER A 1 77 ? -1.833 2.935 -10.762 1.00 87.00 77 SER A CA 1
ATOM 627 C C . SER A 1 77 ? -0.768 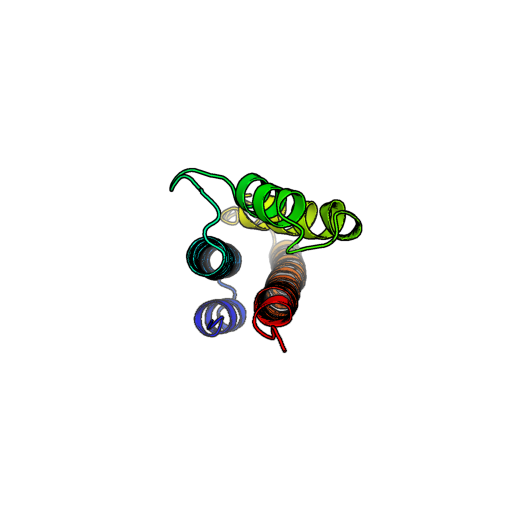2.198 -11.573 1.00 87.00 77 SER A C 1
ATOM 629 O O . SER A 1 77 ? 0.242 1.721 -11.055 1.00 87.00 77 SER A O 1
ATOM 631 N N . GLU A 1 78 ? -0.959 2.161 -12.891 1.00 77.81 78 GLU A N 1
ATOM 632 C CA . GLU A 1 78 ? 0.007 1.606 -13.843 1.00 77.81 78 GLU A CA 1
ATOM 633 C C . GLU A 1 78 ? 1.075 2.651 -14.217 1.00 77.81 78 GLU A C 1
ATOM 635 O O . GLU A 1 78 ? 1.085 3.202 -15.316 1.00 77.81 78 GLU A O 1
ATOM 640 N N . ILE A 1 79 ? 1.974 2.970 -13.279 1.00 77.94 79 ILE A N 1
ATOM 641 C CA . ILE A 1 79 ? 2.998 4.021 -13.47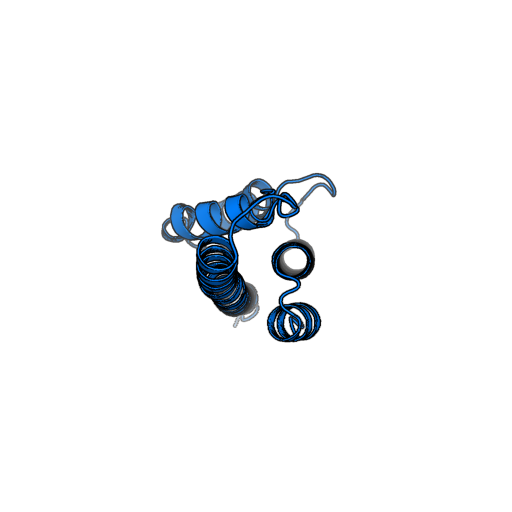0 1.00 77.94 79 ILE A CA 1
ATOM 642 C C . ILE A 1 79 ? 4.104 3.579 -14.433 1.00 77.94 79 ILE A C 1
ATOM 644 O O . ILE A 1 79 ? 4.593 4.368 -15.244 1.00 77.94 79 ILE A O 1
ATOM 648 N N . PHE A 1 80 ? 4.514 2.315 -14.342 1.00 74.00 80 PHE A N 1
ATOM 649 C CA . PHE A 1 80 ? 5.571 1.750 -15.174 1.00 74.00 80 PHE A CA 1
ATOM 650 C C . PHE A 1 80 ? 4.954 0.983 -16.341 1.00 74.00 80 PHE A C 1
ATOM 652 O O . PHE A 1 80 ? 4.628 -0.197 -16.226 1.00 74.00 80 PHE A O 1
ATOM 659 N N . LEU A 1 81 ? 4.792 1.664 -17.474 1.00 65.25 81 LEU A N 1
ATOM 660 C CA . LEU A 1 81 ? 4.382 1.026 -18.724 1.00 65.25 81 LEU A CA 1
ATOM 661 C C . LEU A 1 81 ? 5.551 0.241 -19.352 1.00 65.25 81 LEU A C 1
ATOM 663 O O . LEU A 1 81 ? 6.711 0.637 -19.187 1.00 65.25 81 LEU A O 1
ATOM 667 N N . PRO A 1 82 ? 5.273 -0.829 -20.126 1.00 59.53 82 PRO A N 1
ATOM 668 C CA . PRO A 1 82 ? 6.300 -1.504 -20.911 1.00 59.53 82 PRO A CA 1
ATOM 669 C C . PRO A 1 82 ? 7.000 -0.493 -21.828 1.00 59.53 82 PRO A C 1
ATOM 671 O O . PRO A 1 82 ? 6.347 0.251 -22.564 1.00 59.53 82 PRO A O 1
ATOM 674 N N . MET A 1 83 ? 8.333 -0.437 -21.783 1.00 58.56 83 MET A N 1
ATOM 675 C CA . MET A 1 83 ? 9.077 0.510 -22.610 1.00 58.56 83 MET A CA 1
ATOM 676 C C . MET A 1 83 ? 8.921 0.189 -24.100 1.00 58.56 83 MET A C 1
ATOM 678 O O . MET A 1 83 ? 9.134 -0.942 -24.532 1.00 58.56 83 MET A O 1
ATOM 682 N N . ALA A 1 84 ? 8.581 1.208 -24.894 1.00 58.69 84 ALA A N 1
ATOM 683 C CA . ALA A 1 84 ? 8.526 1.097 -26.347 1.00 58.69 84 ALA A CA 1
ATOM 684 C C . ALA A 1 84 ? 9.936 0.837 -26.929 1.00 58.69 84 ALA A C 1
ATOM 686 O O . ALA A 1 84 ? 10.888 1.507 -26.517 1.00 58.69 84 ALA A O 1
ATOM 687 N N . PRO A 1 85 ? 10.080 -0.079 -27.904 1.00 57.06 85 PRO A N 1
ATOM 688 C CA . PRO A 1 85 ? 11.382 -0.544 -28.396 1.00 57.06 85 PRO A CA 1
ATOM 689 C C . PRO A 1 85 ? 12.189 0.489 -29.208 1.00 57.06 85 PRO A C 1
ATOM 691 O O . PRO A 1 85 ? 13.372 0.279 -29.452 1.00 57.06 85 PRO A O 1
ATOM 694 N N . GLU A 1 86 ? 11.597 1.616 -29.614 1.00 55.81 86 GLU A N 1
ATOM 695 C CA . GLU A 1 86 ? 12.168 2.533 -30.618 1.00 55.81 86 GLU A CA 1
ATOM 696 C C . GLU A 1 86 ? 12.732 3.851 -30.046 1.00 55.81 86 GLU A C 1
ATOM 698 O O . GLU A 1 86 ? 12.635 4.905 -30.676 1.00 55.81 86 GLU A O 1
ATOM 703 N N . LYS A 1 87 ? 13.316 3.855 -28.840 1.00 59.72 87 LYS A N 1
ATOM 704 C CA . LYS A 1 87 ? 13.947 5.072 -28.281 1.00 59.72 87 LYS A CA 1
ATOM 705 C C . LYS A 1 87 ? 15.467 5.033 -28.404 1.00 59.72 87 LYS A C 1
ATOM 707 O O . LYS A 1 87 ? 16.095 3.996 -28.219 1.00 59.72 87 LYS A O 1
ATOM 712 N N . SER A 1 88 ? 16.081 6.186 -28.690 1.00 67.06 88 SER A N 1
ATOM 713 C CA . SER A 1 88 ? 17.542 6.275 -28.776 1.00 67.06 88 SER A CA 1
ATOM 714 C C . SER A 1 88 ? 18.213 5.967 -27.429 1.00 67.06 88 SER A C 1
ATOM 716 O O . SER A 1 88 ? 17.654 6.229 -26.362 1.00 67.06 88 SER A O 1
ATOM 718 N N . HIS A 1 89 ? 19.438 5.436 -27.479 1.00 71.62 89 HIS A N 1
ATOM 719 C CA . HIS A 1 89 ? 20.147 4.871 -26.322 1.00 71.62 89 HIS A CA 1
ATOM 720 C C . HIS A 1 89 ? 20.320 5.853 -25.142 1.00 71.62 89 HIS A C 1
ATOM 722 O O . HIS A 1 89 ? 20.322 5.442 -23.982 1.00 71.62 89 HIS A O 1
ATOM 728 N N . HIS A 1 90 ? 20.434 7.158 -25.420 1.00 71.00 90 HIS A N 1
ATOM 729 C CA . HIS A 1 90 ? 20.519 8.201 -24.391 1.00 71.00 90 HIS A CA 1
ATOM 730 C C . HIS A 1 90 ? 19.175 8.442 -23.684 1.00 71.00 90 HIS A C 1
ATOM 732 O O . HIS A 1 90 ? 19.127 8.507 -22.457 1.00 71.00 90 HIS A O 1
ATOM 738 N N . HIS A 1 91 ? 18.074 8.508 -24.442 1.00 70.75 91 HIS A N 1
ATOM 739 C CA . HIS A 1 91 ? 16.731 8.637 -23.868 1.00 70.75 91 HIS A CA 1
ATOM 740 C C . HIS A 1 91 ? 16.364 7.405 -23.042 1.00 70.75 91 HIS A C 1
ATOM 742 O O . HIS A 1 91 ? 15.760 7.538 -21.985 1.00 70.75 91 HIS A O 1
ATOM 748 N N . TYR A 1 92 ? 16.769 6.217 -23.491 1.00 72.69 92 TYR A N 1
ATOM 749 C CA . TYR A 1 92 ? 16.580 4.974 -22.749 1.00 72.69 92 TYR A CA 1
ATOM 750 C C . TYR A 1 92 ? 17.294 4.991 -21.387 1.00 72.69 92 TYR A C 1
ATOM 752 O O . TYR A 1 92 ? 16.665 4.741 -20.363 1.00 72.69 92 TYR A O 1
ATOM 760 N N . ALA A 1 93 ? 18.579 5.363 -21.352 1.00 73.94 93 ALA A N 1
ATOM 761 C CA . ALA A 1 93 ? 19.345 5.441 -20.106 1.00 73.94 93 ALA A CA 1
ATOM 762 C C . ALA A 1 93 ? 18.766 6.471 -19.118 1.00 73.94 93 ALA A C 1
ATOM 764 O O . ALA A 1 93 ? 18.704 6.218 -17.916 1.00 73.94 93 ALA A O 1
ATOM 765 N N . MET A 1 94 ? 18.301 7.618 -19.622 1.00 73.88 94 MET A N 1
ATOM 766 C CA . MET A 1 94 ? 17.646 8.638 -18.803 1.00 73.88 94 MET A CA 1
ATOM 767 C C . MET A 1 94 ? 16.302 8.149 -18.243 1.00 73.88 94 MET A C 1
ATOM 769 O O . MET A 1 94 ? 16.047 8.299 -17.052 1.00 73.88 94 MET A O 1
ATOM 773 N N . MET A 1 95 ? 15.468 7.522 -19.079 1.00 78.00 95 MET A N 1
ATOM 774 C CA . MET A 1 95 ? 14.181 6.954 -18.662 1.00 78.00 95 MET A CA 1
ATOM 775 C C . MET A 1 95 ? 14.350 5.858 -17.609 1.00 78.00 95 MET A C 1
ATOM 777 O O . MET A 1 95 ? 13.580 5.824 -16.651 1.00 78.00 95 MET A O 1
ATOM 781 N N . LEU A 1 96 ? 15.360 4.994 -17.754 1.00 77.31 96 LEU A N 1
ATOM 782 C CA . LEU A 1 96 ? 15.685 3.979 -16.753 1.00 77.31 96 LEU A CA 1
ATOM 783 C C . LEU A 1 96 ? 16.055 4.606 -15.412 1.00 77.31 96 LEU A C 1
ATOM 785 O O . LEU A 1 96 ? 15.497 4.205 -14.400 1.00 77.31 96 LEU A O 1
ATOM 789 N N . ARG A 1 97 ? 16.925 5.621 -15.404 1.00 79.44 97 ARG A N 1
ATOM 790 C CA . ARG A 1 97 ? 17.341 6.290 -14.165 1.00 79.44 97 ARG A CA 1
ATOM 791 C C . ARG A 1 97 ? 16.182 6.998 -13.460 1.00 79.44 97 ARG A C 1
ATOM 793 O O . ARG A 1 97 ? 16.037 6.877 -12.252 1.00 79.44 97 ARG A O 1
ATOM 800 N N . ILE A 1 98 ? 15.323 7.689 -14.213 1.00 82.06 98 ILE A N 1
ATOM 801 C CA . ILE A 1 98 ? 14.102 8.301 -13.661 1.00 82.06 98 ILE A CA 1
ATOM 802 C C . ILE A 1 98 ? 13.180 7.220 -13.082 1.00 82.06 98 ILE A C 1
ATOM 804 O O . ILE A 1 98 ? 12.600 7.403 -12.013 1.00 82.06 98 ILE A O 1
ATOM 808 N N . SER A 1 99 ? 13.056 6.086 -13.775 1.00 83.56 99 SER A N 1
ATOM 809 C CA . SER A 1 99 ? 12.223 4.974 -13.315 1.00 83.56 99 SER A CA 1
ATOM 810 C C . SER A 1 99 ? 12.782 4.324 -12.049 1.00 83.56 99 SER A C 1
ATOM 812 O O . SER A 1 99 ? 12.014 4.017 -11.143 1.00 83.56 99 SER A O 1
ATOM 814 N N . GLU A 1 100 ? 14.104 4.186 -11.953 1.00 85.81 100 GLU A N 1
ATOM 815 C CA . GLU A 1 100 ? 14.814 3.692 -10.773 1.00 85.81 100 GLU A CA 1
ATOM 816 C C . GLU A 1 100 ? 14.601 4.611 -9.565 1.00 85.81 100 GLU A C 1
ATOM 818 O O . GLU A 1 100 ? 14.180 4.145 -8.507 1.00 85.81 100 GLU A O 1
ATOM 823 N N . GLU A 1 101 ? 14.822 5.921 -9.723 1.00 88.06 101 GLU A N 1
ATOM 824 C CA . GLU A 1 101 ? 14.632 6.911 -8.654 1.00 88.06 101 GLU A CA 1
ATOM 825 C C . GLU A 1 101 ? 13.178 6.925 -8.153 1.00 88.06 101 GLU A C 1
ATOM 827 O O . GLU A 1 101 ? 12.919 6.972 -6.942 1.00 88.06 101 GLU A O 1
ATOM 832 N N . LEU A 1 102 ? 12.216 6.817 -9.074 1.00 89.19 102 LEU A N 1
ATOM 833 C CA . LEU A 1 102 ? 10.799 6.735 -8.742 1.00 89.19 102 LEU A CA 1
ATOM 834 C C . LEU A 1 102 ? 10.461 5.425 -8.020 1.00 89.19 102 LEU A C 1
ATOM 836 O O . LEU A 1 102 ? 9.818 5.459 -6.972 1.00 89.19 102 LEU A O 1
ATOM 840 N N . ALA A 1 103 ? 10.918 4.280 -8.529 1.00 87.69 103 ALA A N 1
ATOM 841 C CA . ALA A 1 103 ? 10.664 2.977 -7.921 1.00 87.69 103 ALA A CA 1
ATOM 842 C C . ALA A 1 103 ? 11.273 2.883 -6.511 1.00 87.69 103 ALA A C 1
ATOM 844 O O . ALA A 1 103 ? 10.608 2.411 -5.587 1.00 87.69 103 ALA A O 1
ATOM 845 N N . CYS A 1 104 ? 12.490 3.403 -6.316 1.00 89.31 104 CYS A N 1
ATOM 846 C CA . CYS A 1 104 ? 13.130 3.500 -5.002 1.00 89.31 104 CYS A CA 1
ATOM 847 C C . CYS A 1 104 ? 12.303 4.355 -4.034 1.00 89.31 104 CYS A C 1
ATOM 849 O O . CYS A 1 104 ? 12.105 3.977 -2.879 1.00 89.31 104 CYS A O 1
ATOM 851 N N . SER A 1 105 ? 11.786 5.492 -4.509 1.00 92.12 105 SER A N 1
ATOM 852 C CA . SER A 1 105 ? 10.948 6.386 -3.704 1.00 92.12 105 SER A CA 1
ATOM 853 C C . SER A 1 105 ? 9.634 5.717 -3.293 1.00 92.12 105 SER A C 1
ATOM 855 O O . SER A 1 105 ? 9.222 5.841 -2.139 1.00 92.12 105 SER A O 1
ATOM 857 N N . ILE A 1 106 ? 8.999 4.969 -4.203 1.00 91.94 106 ILE A N 1
ATOM 858 C CA . ILE A 1 106 ? 7.772 4.206 -3.928 1.00 91.94 106 ILE A CA 1
ATOM 859 C C . ILE A 1 106 ? 8.038 3.109 -2.897 1.00 91.94 106 ILE A C 1
ATOM 861 O O . ILE A 1 106 ? 7.292 3.003 -1.921 1.00 91.94 106 ILE A O 1
ATOM 865 N N . TYR A 1 107 ? 9.109 2.332 -3.074 1.00 93.06 107 TYR A N 1
ATOM 866 C CA . TYR A 1 107 ? 9.523 1.306 -2.117 1.00 93.06 107 TYR A CA 1
ATOM 867 C C . TYR A 1 107 ? 9.722 1.902 -0.721 1.00 93.06 107 TYR A C 1
ATOM 869 O O . TYR A 1 107 ? 9.100 1.454 0.243 1.00 93.06 107 TYR A O 1
ATOM 877 N N . TYR A 1 108 ? 10.534 2.958 -0.619 1.00 92.88 108 TYR A N 1
ATOM 878 C CA . TYR A 1 108 ? 10.869 3.565 0.666 1.00 92.88 108 TYR A CA 1
ATOM 879 C C . TYR A 1 108 ? 9.635 4.154 1.351 1.00 92.88 108 TYR A C 1
ATOM 881 O O . TYR A 1 108 ? 9.423 3.958 2.549 1.00 92.88 108 TYR A O 1
ATOM 889 N N . LEU A 1 109 ? 8.784 4.850 0.594 1.00 93.94 109 LEU A N 1
ATOM 890 C CA . LEU A 1 109 ? 7.545 5.399 1.130 1.00 93.94 109 LEU A CA 1
ATOM 891 C C . LEU A 1 109 ? 6.614 4.283 1.622 1.00 93.94 109 LEU A C 1
ATOM 893 O O . LEU A 1 109 ? 6.059 4.402 2.712 1.00 93.94 109 LEU A O 1
ATOM 897 N N . THR A 1 110 ? 6.504 3.182 0.874 1.00 94.50 110 THR A N 1
ATOM 898 C CA . THR A 1 110 ? 5.709 2.010 1.267 1.00 94.50 110 THR A CA 1
ATOM 899 C C . THR A 1 110 ? 6.219 1.406 2.572 1.00 94.50 110 THR A C 1
ATOM 901 O O . THR A 1 110 ? 5.438 1.212 3.503 1.00 94.50 110 THR A O 1
ATOM 904 N N . GLU A 1 111 ? 7.526 1.163 2.678 1.00 94.19 111 GLU A N 1
ATOM 905 C CA . GLU A 1 111 ? 8.163 0.620 3.881 1.00 94.19 111 GLU A CA 1
ATOM 906 C C . GLU A 1 111 ? 7.883 1.497 5.110 1.00 94.19 111 GLU A C 1
ATOM 908 O O . GLU A 1 111 ? 7.420 1.014 6.149 1.00 94.19 111 GLU A O 1
ATOM 913 N N . ARG A 1 112 ? 8.091 2.812 4.979 1.00 93.94 112 ARG A N 1
ATOM 914 C CA . ARG A 1 112 ? 7.866 3.771 6.068 1.00 93.94 112 ARG A CA 1
ATOM 915 C C . ARG A 1 112 ? 6.399 3.867 6.464 1.00 93.94 112 ARG A C 1
ATOM 917 O O . ARG A 1 112 ? 6.096 3.940 7.656 1.00 93.94 112 ARG A O 1
ATOM 924 N N . SER A 1 113 ? 5.497 3.837 5.489 1.00 93.44 113 SER A N 1
ATOM 925 C CA . SER A 1 113 ? 4.060 3.818 5.729 1.00 93.44 113 SER A CA 1
ATOM 926 C C . SER A 1 113 ? 3.633 2.550 6.469 1.00 93.44 113 SER A C 1
ATOM 928 O O . SER A 1 113 ? 2.916 2.662 7.458 1.00 93.44 113 SER A O 1
ATOM 930 N N . ILE A 1 114 ? 4.112 1.365 6.078 1.00 94.12 114 ILE A N 1
ATOM 931 C CA . ILE A 1 114 ? 3.826 0.100 6.784 1.00 94.12 114 ILE A CA 1
ATOM 932 C C . ILE A 1 114 ? 4.286 0.159 8.238 1.00 94.12 114 ILE A C 1
ATOM 934 O O . ILE A 1 114 ? 3.535 -0.211 9.145 1.00 94.12 114 ILE A O 1
ATOM 938 N N . PHE A 1 115 ? 5.516 0.627 8.457 1.00 92.44 115 PHE A N 1
ATOM 939 C CA . PHE A 1 115 ? 6.081 0.747 9.793 1.00 92.44 115 PHE A CA 1
ATOM 940 C C . PHE A 1 115 ? 5.214 1.651 10.677 1.00 92.44 115 PHE A C 1
ATOM 942 O O . PHE A 1 115 ? 4.781 1.237 11.751 1.00 92.44 115 PHE A O 1
ATOM 949 N N . PHE A 1 116 ? 4.883 2.848 10.185 1.00 92.44 116 PHE A N 1
ATOM 950 C CA . PHE A 1 116 ? 4.029 3.796 10.898 1.00 92.44 116 PHE A CA 1
ATOM 951 C C . PHE A 1 116 ? 2.640 3.217 11.206 1.00 92.44 116 PHE A C 1
ATOM 953 O O . PHE A 1 116 ? 2.167 3.308 12.337 1.00 92.44 116 PHE A O 1
ATOM 960 N N . LEU A 1 117 ? 1.992 2.604 10.211 1.00 92.25 117 LEU A N 1
ATOM 961 C CA . LEU A 1 117 ? 0.656 2.022 10.355 1.00 92.25 117 LEU A CA 1
ATOM 962 C C . LEU A 1 117 ? 0.625 0.931 11.416 1.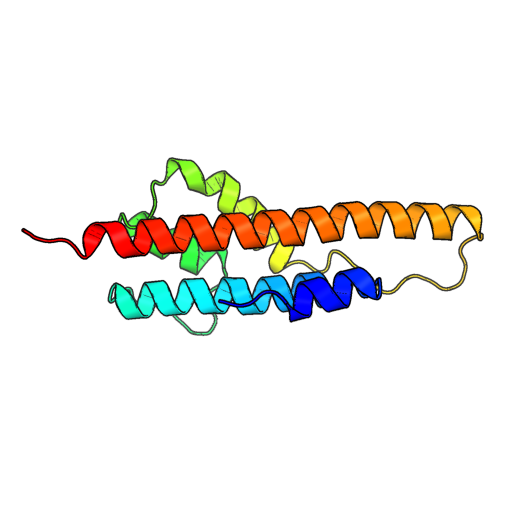00 92.25 117 LEU A C 1
ATOM 964 O O . LEU A 1 117 ? -0.316 0.860 12.204 1.00 92.25 117 LEU A O 1
ATOM 968 N N . THR A 1 118 ? 1.655 0.088 11.443 1.00 91.06 118 THR A N 1
ATOM 969 C CA . THR A 1 118 ? 1.680 -1.014 12.396 1.00 91.06 118 THR A CA 1
ATOM 970 C C . THR A 1 118 ? 1.903 -0.523 13.820 1.00 91.06 118 THR A C 1
ATOM 972 O O . THR A 1 118 ? 1.198 -0.975 14.718 1.00 91.06 118 THR A O 1
ATOM 975 N N . GLN A 1 119 ? 2.795 0.453 14.021 1.00 89.94 119 GLN A N 1
ATOM 976 C CA . GLN A 1 119 ? 2.973 1.078 15.335 1.00 89.94 119 GLN A CA 1
ATOM 977 C C . GLN A 1 119 ? 1.656 1.663 15.854 1.00 89.94 119 GLN A C 1
ATOM 979 O O . GLN A 1 119 ? 1.242 1.367 16.971 1.00 89.94 119 GLN A O 1
ATOM 984 N N . ARG A 1 120 ? 0.934 2.410 15.012 1.00 87.75 120 ARG A N 1
ATOM 985 C CA . ARG A 1 120 ? -0.362 2.998 15.387 1.00 87.75 120 ARG A CA 1
ATOM 986 C C . ARG A 1 120 ? -1.425 1.952 15.688 1.00 87.75 120 ARG A C 1
ATOM 988 O O . ARG A 1 120 ? -2.173 2.080 16.650 1.00 87.75 120 ARG A O 1
ATOM 995 N N . ALA A 1 121 ? -1.462 0.872 14.914 1.00 86.81 121 ALA A N 1
ATOM 996 C CA . ALA A 1 121 ? -2.367 -0.235 15.185 1.00 86.81 121 ALA A CA 1
ATOM 997 C C . ALA A 1 121 ? -2.059 -0.953 16.516 1.00 86.81 121 ALA A C 1
ATOM 999 O O . ALA A 1 121 ? -2.949 -1.592 17.080 1.00 86.81 121 ALA A O 1
ATOM 1000 N N . GLU A 1 122 ? -0.837 -0.858 17.036 1.00 86.50 122 GLU A N 1
ATOM 1001 C CA . GLU A 1 122 ? -0.429 -1.471 18.304 1.00 86.50 122 GLU A CA 1
ATOM 1002 C C . GLU A 1 122 ? -0.725 -0.606 19.535 1.00 86.50 122 GLU A C 1
ATOM 1004 O O . GLU A 1 122 ? -0.996 -1.168 20.596 1.00 86.50 122 GLU A O 1
ATOM 1009 N N . GLU A 1 123 ? -0.757 0.722 19.392 1.00 77.75 123 GLU A N 1
ATOM 1010 C CA . GLU A 1 123 ? -0.911 1.674 20.505 1.00 77.75 123 GLU A CA 1
ATOM 1011 C C . GLU A 1 123 ? -2.220 1.490 21.312 1.00 77.75 123 GLU A C 1
ATOM 1013 O O . GLU A 1 123 ? -2.174 1.562 22.538 1.00 77.75 123 GLU A O 1
ATOM 1018 N N . ASP A 1 124 ? -3.361 1.136 20.698 1.00 60.03 124 ASP A N 1
ATOM 1019 C CA . ASP A 1 124 ? -4.617 0.915 21.461 1.00 60.03 124 ASP A CA 1
ATOM 1020 C C . ASP A 1 124 ? -4.724 -0.466 22.145 1.00 60.03 124 ASP A C 1
ATOM 1022 O O . ASP A 1 124 ? -5.748 -0.782 22.750 1.00 60.03 124 ASP A O 1
ATOM 1026 N N . GLY A 1 125 ? -3.722 -1.343 22.005 1.00 53.84 125 GLY A N 1
ATOM 1027 C CA . GLY A 1 125 ? -3.729 -2.679 22.620 1.00 53.84 125 GLY A CA 1
ATOM 1028 C C . GLY A 1 125 ? -3.356 -2.688 24.105 1.00 53.84 125 GLY A C 1
ATOM 1029 O O . GLY A 1 125 ? -3.467 -3.726 24.755 1.00 53.84 125 GLY A O 1
ATOM 1030 N N . VAL A 1 126 ? -2.906 -1.549 24.636 1.00 46.22 126 VAL A N 1
ATOM 1031 C CA . VAL A 1 126 ? -2.520 -1.375 26.037 1.00 46.22 126 VAL A CA 1
ATOM 1032 C C . VAL A 1 126 ? -3.664 -0.673 26.765 1.00 46.22 126 VAL A C 1
ATOM 1034 O O . VAL A 1 126 ? -3.635 0.533 26.991 1.00 46.22 126 VAL A O 1
ATOM 1037 N N . ALA A 1 127 ? -4.709 -1.424 27.107 1.00 36.88 127 ALA A N 1
ATOM 1038 C CA . ALA A 1 127 ? -5.560 -1.011 28.220 1.00 36.88 127 ALA A CA 1
ATOM 1039 C C . ALA A 1 127 ? -4.782 -1.253 29.536 1.00 36.88 127 ALA A C 1
ATOM 1041 O O . ALA A 1 127 ? -4.035 -2.235 29.594 1.00 36.88 127 ALA A O 1
ATOM 1042 N N . PRO A 1 128 ? -4.894 -0.370 30.548 1.00 42.56 128 PRO A N 1
ATOM 1043 C CA . PRO A 1 128 ? -4.286 -0.586 31.863 1.00 42.56 128 PRO A CA 1
ATOM 1044 C C . PRO A 1 128 ? -4.823 -1.836 32.570 1.00 42.56 128 PRO A C 1
ATOM 1046 O O . PRO A 1 128 ? -5.985 -2.225 32.304 1.00 42.56 128 PRO A O 1
#

Sequence (128 aa):
YDLMEAYNRLMLNDFACVVKECHAVFRSVLLRIHERKGIVYHEQDSLNTLMTNLMARGVISAEYAHKFHFLSNVLESEIFLPMAPEKSHHHYAMMLRISEELACSIYYLTERSIFFLTQRAEEDGVAP

Organism: NCBI:txid211968